Protein AF-A0A954NLH9-F1 (afdb_monomer_lite)

Secondary structure (DSSP, 8-state):
-GGGGTTTSSSPBHHHHHHHHHHHHHHHHHHHHS-----HHHHHHHH--TTHHHHHHHHHS--S--B--HHHHHHHHHHHHHHHHHHHHHHHH----SS--THHHHHHHHHHHHHHHHS--

Radius of gyration: 19.17 Å; chains: 1; bounding box: 39×37×56 Å

Foldseek 3Di:
DLVVQQVPDVQRFLVSLLVLQQVLLQLLCCLQPVDGDRDSVVSCVVVVDPCNVVSVVLVVVPDPPRGDDPVRVVVSSVVSVVSVVSSVVSNVVGPDDPDDPCPVVVVVVVVVVVVVVVPPD

Structure (mmCIF, N/CA/C/O backbone):
data_AF-A0A954NLH9-F1
#
_entry.id   AF-A0A954NLH9-F1
#
loop_
_atom_site.group_PDB
_atom_site.id
_atom_site.type_symbol
_atom_site.label_atom_id
_atom_site.label_alt_id
_atom_site.label_comp_id
_atom_site.label_asym_id
_atom_site.label_entity_id
_atom_site.label_seq_id
_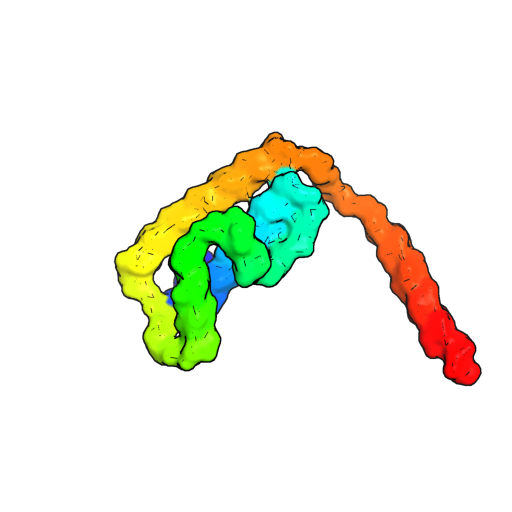atom_site.pdbx_PDB_ins_code
_atom_site.Cartn_x
_atom_site.Cartn_y
_atom_site.Cartn_z
_atom_site.occupancy
_atom_site.B_iso_or_equiv
_atom_site.auth_seq_id
_atom_site.auth_comp_id
_atom_site.auth_asym_id
_atom_site.auth_atom_id
_atom_site.pdbx_PDB_model_num
ATOM 1 N N . THR A 1 1 ? 12.443 16.169 -3.025 1.00 52.16 1 THR A N 1
ATOM 2 C CA . THR A 1 1 ? 12.128 15.682 -4.383 1.00 52.16 1 THR A CA 1
ATOM 3 C C . THR A 1 1 ? 11.926 14.185 -4.323 1.00 52.16 1 THR A C 1
ATOM 5 O O . THR A 1 1 ? 12.675 13.529 -3.602 1.00 52.16 1 THR A O 1
ATOM 8 N N . GLN A 1 2 ? 10.910 13.669 -5.017 1.00 49.16 2 GLN A N 1
ATOM 9 C CA . GLN A 1 2 ? 10.476 12.260 -4.994 1.00 49.16 2 GLN A CA 1
ATOM 10 C C . GLN A 1 2 ? 11.624 11.265 -5.273 1.00 49.16 2 GLN A C 1
ATOM 12 O O . GLN A 1 2 ? 11.682 10.215 -4.638 1.00 49.16 2 GLN A O 1
ATOM 17 N N . GLY A 1 3 ? 12.640 11.662 -6.050 1.00 49.56 3 GLY A N 1
ATOM 18 C CA . GLY A 1 3 ? 13.866 10.878 -6.270 1.00 49.56 3 GLY A CA 1
ATOM 19 C C . GLY A 1 3 ? 14.640 10.451 -5.008 1.00 49.56 3 GLY A C 1
ATOM 20 O O . GLY A 1 3 ? 15.313 9.422 -5.029 1.00 49.56 3 GLY A O 1
ATOM 21 N N . LYS A 1 4 ? 14.493 11.149 -3.868 1.00 54.00 4 LYS A N 1
ATOM 22 C CA . LYS A 1 4 ? 15.172 10.775 -2.609 1.00 54.00 4 LYS A CA 1
ATOM 23 C C . LYS A 1 4 ? 14.627 9.493 -1.960 1.00 54.00 4 LYS A C 1
ATOM 25 O O . LYS A 1 4 ? 15.339 8.904 -1.151 1.00 54.00 4 LYS A O 1
ATOM 30 N N . LEU A 1 5 ? 13.404 9.049 -2.286 1.00 54.84 5 LEU A N 1
ATOM 31 C CA . LEU A 1 5 ? 12.831 7.819 -1.708 1.00 54.84 5 LEU A CA 1
ATOM 32 C C . LEU A 1 5 ? 13.528 6.549 -2.220 1.00 54.84 5 LEU A C 1
ATOM 34 O O . LEU A 1 5 ? 13.616 5.557 -1.499 1.00 54.84 5 LEU A O 1
ATOM 38 N N . PHE A 1 6 ? 14.039 6.601 -3.449 1.00 57.44 6 PHE A N 1
ATOM 39 C CA . PHE A 1 6 ? 14.673 5.475 -4.135 1.00 57.44 6 PHE A CA 1
ATOM 40 C C . PHE A 1 6 ? 16.210 5.525 -4.071 1.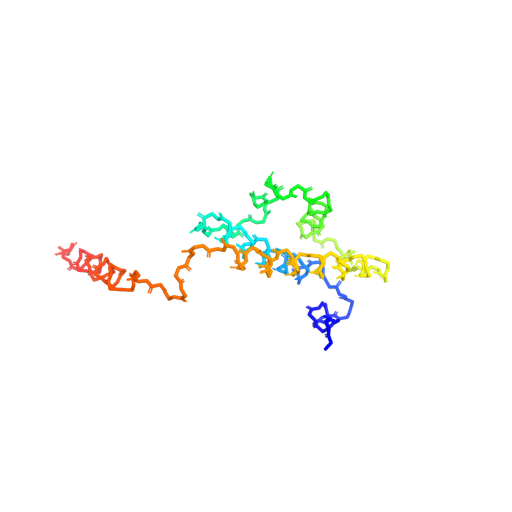00 57.44 6 PHE A C 1
ATOM 42 O O . PHE A 1 6 ? 16.861 4.491 -4.179 1.00 57.44 6 PHE A O 1
ATOM 49 N N . GLN A 1 7 ? 16.782 6.712 -3.842 1.00 52.16 7 GLN A N 1
ATOM 50 C CA . GLN A 1 7 ? 18.226 7.000 -3.845 1.00 52.16 7 GLN A CA 1
ATOM 51 C C . GLN A 1 7 ? 18.947 6.758 -2.514 1.00 52.16 7 GLN A C 1
ATOM 53 O O . GLN A 1 7 ? 20.072 7.221 -2.338 1.00 52.16 7 GLN A O 1
ATOM 58 N N . LYS A 1 8 ? 18.348 6.059 -1.540 1.00 50.06 8 LYS A N 1
ATOM 59 C CA . LYS A 1 8 ? 19.080 5.789 -0.287 1.00 50.06 8 LYS A CA 1
ATOM 60 C C . LYS A 1 8 ? 20.349 4.948 -0.523 1.00 50.06 8 LYS A C 1
ATOM 62 O O . LYS A 1 8 ? 21.216 4.928 0.3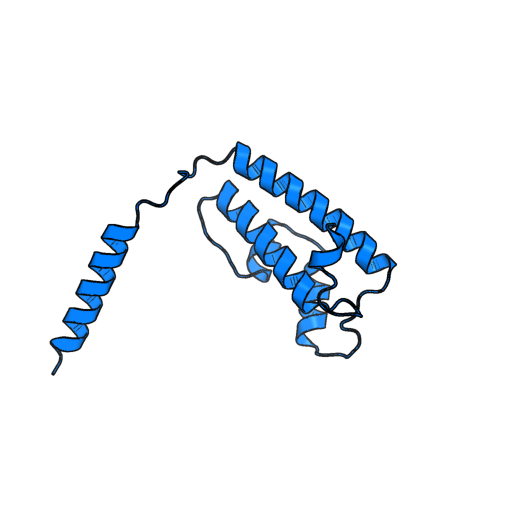42 1.00 50.06 8 LYS A O 1
ATOM 67 N N . ASP A 1 9 ? 20.452 4.326 -1.698 1.00 51.34 9 ASP A N 1
ATOM 68 C CA . ASP A 1 9 ? 21.630 3.658 -2.233 1.00 51.34 9 ASP A CA 1
ATOM 69 C C . ASP A 1 9 ? 21.867 4.099 -3.692 1.00 51.34 9 ASP A C 1
ATOM 71 O O . ASP A 1 9 ? 20.909 4.195 -4.463 1.00 51.34 9 ASP A O 1
ATOM 75 N N . ASP A 1 10 ? 23.129 4.335 -4.063 1.00 47.69 10 ASP A N 1
ATOM 76 C CA . ASP A 1 10 ? 23.586 4.455 -5.452 1.00 47.69 10 ASP A CA 1
ATOM 77 C C . ASP A 1 10 ? 24.472 3.239 -5.765 1.00 47.69 10 ASP A C 1
ATOM 79 O O . ASP A 1 10 ? 25.536 3.098 -5.149 1.00 47.69 10 ASP A O 1
ATOM 83 N N . PRO A 1 11 ? 24.050 2.315 -6.643 1.00 53.75 11 PRO A N 1
ATOM 84 C CA . PRO A 1 11 ? 22.812 2.305 -7.436 1.00 53.75 11 PRO A CA 1
ATOM 85 C C . PRO A 1 11 ? 21.529 1.931 -6.651 1.00 53.75 11 PRO A C 1
ATOM 87 O O . PRO A 1 11 ? 21.590 1.176 -5.670 1.00 53.75 11 PRO A O 1
ATOM 90 N N . PRO A 1 12 ? 20.341 2.393 -7.103 1.00 59.66 12 PRO A N 1
ATOM 91 C CA . PRO A 1 12 ? 19.064 2.158 -6.432 1.00 59.66 12 PRO A CA 1
ATOM 92 C C . PRO A 1 12 ? 18.734 0.667 -6.383 1.00 59.66 12 PRO A C 1
ATOM 94 O O . PRO A 1 12 ? 18.626 -0.005 -7.413 1.00 59.66 12 PRO A O 1
ATOM 97 N N . ARG A 1 13 ? 18.567 0.148 -5.163 1.00 68.31 13 ARG A N 1
ATOM 98 C CA . ARG A 1 13 ? 18.372 -1.285 -4.925 1.00 68.31 13 ARG A CA 1
ATOM 99 C C . ARG A 1 13 ? 16.900 -1.697 -5.044 1.00 68.31 13 ARG A C 1
ATOM 101 O O . ARG A 1 13 ? 15.995 -0.978 -4.623 1.00 68.31 13 ARG A O 1
ATOM 108 N N . VAL A 1 14 ? 16.657 -2.927 -5.494 1.00 73.00 14 VAL A N 1
ATOM 109 C CA . VAL A 1 14 ? 15.311 -3.544 -5.579 1.00 73.00 14 VAL A CA 1
ATOM 110 C C . VAL A 1 14 ? 14.590 -3.599 -4.216 1.00 73.00 14 VAL A C 1
ATOM 112 O O . VAL A 1 14 ? 13.367 -3.476 -4.139 1.00 73.00 14 VAL A O 1
ATOM 115 N N . LYS A 1 15 ? 15.323 -3.753 -3.105 1.00 74.50 15 LYS A N 1
ATOM 116 C CA . LYS A 1 15 ? 14.740 -3.895 -1.755 1.00 74.50 15 LYS A CA 1
ATOM 117 C C . LYS A 1 15 ? 13.999 -2.630 -1.266 1.00 74.50 15 LYS A C 1
ATOM 119 O O . LYS A 1 15 ? 12.850 -2.778 -0.847 1.00 74.50 15 LYS A O 1
ATOM 124 N N . PRO A 1 16 ? 14.593 -1.419 -1.300 1.00 81.31 16 PRO A N 1
ATOM 125 C CA . PRO A 1 16 ? 13.870 -0.169 -1.060 1.00 81.31 16 PRO A CA 1
ATOM 126 C C . PRO A 1 16 ? 12.610 -0.014 -1.918 1.00 81.31 16 PRO A C 1
ATOM 128 O O . PRO A 1 16 ? 11.558 0.337 -1.391 1.00 81.31 16 PRO A O 1
ATOM 131 N N . LEU A 1 17 ? 12.679 -0.357 -3.208 1.00 83.94 17 LEU A N 1
ATOM 132 C CA . LEU A 1 17 ? 11.534 -0.248 -4.113 1.00 83.94 17 LEU A CA 1
ATOM 133 C C . LEU A 1 17 ? 10.367 -1.163 -3.700 1.00 83.94 17 LEU A C 1
ATOM 135 O O . LEU A 1 17 ? 9.222 -0.720 -3.623 1.00 83.94 17 LEU A O 1
ATOM 139 N N . LEU A 1 18 ? 10.644 -2.424 -3.357 1.00 88.88 18 LEU A N 1
ATOM 140 C CA . LEU A 1 18 ? 9.615 -3.349 -2.863 1.00 88.88 18 LEU A CA 1
ATOM 141 C C . LEU A 1 18 ? 8.975 -2.875 -1.550 1.00 88.88 18 LEU A C 1
ATOM 143 O O . LEU A 1 18 ? 7.795 -3.132 -1.311 1.00 88.88 18 LEU A O 1
ATOM 147 N N . TYR A 1 19 ? 9.728 -2.171 -0.699 1.00 87.75 19 TYR A N 1
ATOM 148 C CA . TYR A 1 19 ? 9.173 -1.562 0.510 1.00 87.75 19 TYR A CA 1
ATOM 149 C C . TYR A 1 19 ? 8.179 -0.446 0.171 1.00 87.75 19 TYR A C 1
ATOM 151 O O . TYR A 1 19 ? 7.104 -0.403 0.767 1.00 87.75 19 TYR A O 1
ATOM 159 N N . VAL A 1 20 ? 8.505 0.409 -0.804 1.00 90.19 20 VAL A N 1
ATOM 160 C CA . VAL A 1 20 ? 7.614 1.482 -1.275 1.00 90.19 20 VAL A CA 1
ATOM 161 C C . VAL A 1 20 ? 6.301 0.905 -1.799 1.00 90.19 20 VAL A C 1
ATOM 163 O O . VAL A 1 20 ? 5.235 1.309 -1.334 1.00 90.19 20 VAL A O 1
ATOM 166 N N . TYR A 1 21 ? 6.365 -0.096 -2.683 1.00 94.00 21 TYR A N 1
ATOM 167 C CA . TYR A 1 21 ? 5.161 -0.764 -3.180 1.00 94.00 21 TYR A CA 1
ATOM 168 C C . TYR A 1 21 ? 4.338 -1.378 -2.055 1.00 94.00 21 TYR A C 1
ATOM 170 O O . TYR A 1 21 ? 3.130 -1.169 -2.000 1.00 94.00 21 TYR A O 1
ATOM 178 N N . ARG A 1 22 ? 4.978 -2.078 -1.113 1.00 94.38 22 ARG A N 1
ATOM 179 C CA . ARG A 1 22 ? 4.268 -2.649 0.033 1.00 94.38 22 ARG A CA 1
ATOM 180 C C . ARG A 1 22 ? 3.504 -1.582 0.812 1.00 94.38 22 ARG A C 1
ATOM 182 O O . ARG A 1 22 ? 2.336 -1.806 1.100 1.00 94.38 22 ARG A O 1
ATOM 189 N N . VAL A 1 23 ? 4.122 -0.444 1.130 1.00 95.06 23 VAL A N 1
ATOM 190 C CA . VAL A 1 23 ? 3.469 0.628 1.903 1.00 95.06 23 VAL A CA 1
ATOM 191 C C . VAL A 1 23 ? 2.277 1.215 1.148 1.00 95.06 23 VAL A C 1
ATOM 193 O O . VAL A 1 23 ? 1.195 1.310 1.723 1.00 95.06 23 VAL A O 1
ATOM 196 N N . LEU A 1 24 ? 2.446 1.547 -0.134 1.00 96.75 24 LEU A N 1
ATOM 197 C CA . LEU A 1 24 ? 1.369 2.115 -0.948 1.00 96.75 24 LEU A CA 1
ATOM 198 C C . LEU A 1 24 ? 0.195 1.146 -1.091 1.00 96.75 24 LEU A C 1
ATOM 200 O O . LEU A 1 24 ? -0.942 1.517 -0.814 1.00 96.75 24 LEU A O 1
ATOM 204 N N . LEU A 1 25 ? 0.464 -0.111 -1.452 1.00 98.06 25 LEU A N 1
ATOM 205 C CA . LEU A 1 25 ? -0.590 -1.109 -1.634 1.00 98.06 25 LEU A CA 1
ATOM 206 C C . LEU A 1 25 ? -1.282 -1.470 -0.317 1.00 98.06 25 LEU A C 1
ATOM 208 O O . LEU A 1 25 ? -2.499 -1.629 -0.305 1.00 98.06 25 LEU A O 1
ATOM 212 N N . THR A 1 26 ? -0.536 -1.538 0.793 1.00 98.19 26 THR A N 1
ATOM 213 C CA . THR A 1 26 ? -1.123 -1.712 2.134 1.00 98.19 26 THR A CA 1
ATOM 214 C C . THR A 1 26 ? -2.071 -0.560 2.447 1.00 98.19 26 THR A C 1
ATOM 216 O O . THR A 1 26 ? -3.192 -0.795 2.883 1.00 98.19 26 THR A O 1
ATOM 219 N N . GLY A 1 27 ? -1.639 0.681 2.200 1.00 97.44 27 GLY A N 1
ATOM 220 C CA . GLY A 1 27 ? -2.451 1.870 2.437 1.00 97.44 27 GLY A CA 1
ATOM 221 C C . GLY A 1 27 ? -3.730 1.869 1.603 1.00 97.44 27 GLY A C 1
ATOM 222 O O . GLY A 1 27 ? -4.811 2.047 2.153 1.00 97.44 27 GLY A O 1
ATOM 223 N N . ILE A 1 28 ? -3.629 1.606 0.296 1.00 98.19 28 ILE A N 1
ATOM 224 C CA . ILE A 1 28 ? -4.798 1.578 -0.596 1.00 98.19 28 ILE A CA 1
ATOM 225 C C . ILE A 1 28 ? -5.759 0.462 -0.173 1.00 98.19 28 ILE A C 1
ATOM 227 O O . ILE A 1 28 ? -6.967 0.682 -0.104 1.00 98.19 28 ILE A O 1
ATOM 231 N N . HIS A 1 29 ? -5.237 -0.730 0.130 1.00 98.12 29 HIS A N 1
ATOM 232 C CA . HIS A 1 29 ? -6.045 -1.851 0.602 1.00 98.12 29 HIS A CA 1
ATOM 233 C C . HIS A 1 29 ? -6.773 -1.506 1.905 1.00 98.12 29 HIS A C 1
ATOM 235 O O . HIS A 1 29 ? -7.985 -1.703 1.987 1.00 98.12 29 HIS A O 1
ATOM 241 N N . LEU A 1 30 ? -6.068 -0.911 2.870 1.00 97.00 30 LEU A N 1
ATOM 242 C CA . LEU A 1 30 ? -6.646 -0.464 4.132 1.00 97.00 30 LEU A CA 1
ATOM 243 C C . LEU A 1 30 ? -7.756 0.563 3.906 1.00 97.00 30 LEU A C 1
ATOM 245 O O . LEU A 1 30 ? -8.849 0.390 4.428 1.00 97.00 30 LEU A O 1
ATOM 249 N N . MET A 1 31 ? -7.517 1.592 3.090 1.00 97.44 31 MET A N 1
ATOM 250 C CA . MET A 1 31 ? -8.530 2.615 2.811 1.00 97.44 31 MET A CA 1
ATOM 251 C C . MET A 1 31 ? -9.777 2.042 2.123 1.00 97.44 31 MET A C 1
ATOM 253 O O . MET A 1 31 ? -10.880 2.530 2.346 1.00 97.44 31 MET A O 1
ATOM 257 N N . ARG A 1 32 ? -9.621 0.998 1.300 1.00 96.81 32 ARG A N 1
ATOM 258 C CA . ARG A 1 32 ? -10.738 0.356 0.588 1.00 96.81 32 ARG A CA 1
ATOM 259 C C . ARG A 1 32 ? -11.525 -0.641 1.434 1.00 96.81 32 ARG A C 1
ATOM 261 O O . ARG A 1 32 ? -12.712 -0.816 1.183 1.00 96.81 32 ARG A O 1
ATOM 268 N N . THR A 1 33 ? -10.871 -1.335 2.361 1.00 96.25 33 THR A N 1
ATOM 269 C CA . THR A 1 33 ? -11.445 -2.526 3.021 1.00 96.25 33 THR A CA 1
ATOM 270 C C . THR A 1 33 ? -11.570 -2.394 4.534 1.00 96.25 33 THR A C 1
ATOM 272 O O . THR A 1 33 ? -12.371 -3.093 5.142 1.00 96.25 33 THR A O 1
ATOM 275 N N . GLY A 1 34 ? -10.787 -1.511 5.153 1.00 94.94 34 GLY A N 1
ATOM 276 C CA . GLY A 1 34 ? -10.606 -1.474 6.601 1.00 94.94 34 GLY A CA 1
ATOM 277 C C . GLY A 1 34 ? -9.683 -2.560 7.156 1.00 94.94 34 GLY A C 1
ATOM 278 O O . GLY A 1 34 ? -9.465 -2.599 8.365 1.00 94.94 34 GLY A O 1
ATOM 279 N N . GLU A 1 35 ? -9.098 -3.403 6.303 1.00 94.94 35 GLU A N 1
ATOM 280 C CA . GLU A 1 35 ? -8.210 -4.490 6.707 1.00 94.94 35 GLU A CA 1
ATOM 281 C C . GLU A 1 35 ? -6.739 -4.151 6.439 1.00 94.94 35 GLU A C 1
ATOM 283 O O . GLU A 1 35 ? -6.373 -3.540 5.433 1.00 94.94 35 GLU A O 1
ATOM 288 N N . VAL A 1 36 ? -5.857 -4.559 7.355 1.00 94.62 36 VAL A N 1
ATOM 289 C CA . VAL A 1 36 ? -4.408 -4.403 7.182 1.00 94.62 36 VAL A CA 1
ATOM 290 C C . VAL A 1 36 ? -3.840 -5.668 6.547 1.00 94.62 36 VAL A C 1
ATOM 292 O O . VAL A 1 36 ? -3.812 -6.725 7.174 1.00 94.62 36 VAL A O 1
ATOM 295 N N . GLN A 1 37 ? -3.291 -5.539 5.340 1.00 97.75 37 GLN A N 1
ATOM 296 C CA . GLN A 1 37 ? -2.526 -6.593 4.675 1.00 97.75 37 GLN A CA 1
ATOM 297 C C . GLN A 1 37 ? -1.112 -6.095 4.374 1.00 97.75 37 GLN A C 1
ATOM 299 O O . GLN A 1 37 ? -0.942 -5.142 3.625 1.00 97.75 37 GLN A O 1
ATOM 304 N N . ALA A 1 38 ? -0.095 -6.757 4.929 1.00 92.75 38 ALA A N 1
ATOM 305 C CA . ALA A 1 38 ? 1.312 -6.380 4.760 1.00 92.75 38 ALA A CA 1
ATOM 306 C C . ALA A 1 38 ? 2.098 -7.326 3.831 1.00 92.75 38 ALA A C 1
ATOM 308 O O . ALA A 1 38 ? 3.256 -7.049 3.498 1.00 92.75 38 ALA A O 1
ATOM 309 N N . ASN A 1 39 ? 1.517 -8.455 3.418 1.00 95.44 39 ASN A N 1
ATOM 310 C CA . ASN A 1 39 ? 2.152 -9.369 2.477 1.00 95.44 39 ASN A CA 1
ATOM 311 C C . ASN A 1 39 ? 1.979 -8.853 1.042 1.00 95.44 39 ASN A C 1
ATOM 313 O O . ASN A 1 39 ? 0.879 -8.852 0.499 1.00 95.44 39 ASN A O 1
ATOM 317 N N . LEU A 1 40 ? 3.088 -8.448 0.416 1.00 94.00 40 LEU A N 1
ATOM 318 C CA . LEU A 1 40 ? 3.089 -7.901 -0.941 1.00 94.00 40 LEU A CA 1
ATOM 319 C C . LEU A 1 40 ? 2.606 -8.903 -2.002 1.00 94.00 40 LEU A C 1
ATOM 321 O O . LEU A 1 40 ? 2.011 -8.479 -2.986 1.00 94.00 40 LEU A O 1
ATOM 325 N N . VAL A 1 41 ? 2.822 -10.206 -1.798 1.00 95.50 41 VAL A N 1
ATOM 326 C CA . VAL A 1 41 ? 2.329 -11.247 -2.712 1.00 95.50 41 VAL A CA 1
ATOM 327 C C . VAL A 1 41 ? 0.803 -11.278 -2.681 1.00 95.50 41 VAL A C 1
ATOM 329 O O . VAL A 1 41 ? 0.181 -11.128 -3.727 1.00 95.50 41 VAL A O 1
ATOM 332 N N . HIS A 1 42 ? 0.209 -11.347 -1.485 1.00 97.31 42 HIS A N 1
ATOM 333 C CA . HIS A 1 42 ? -1.249 -11.343 -1.325 1.00 97.31 42 HIS A CA 1
ATOM 334 C C . HIS A 1 42 ? -1.876 -10.028 -1.801 1.00 97.31 42 HIS A C 1
ATOM 336 O O . HIS A 1 42 ? -2.915 -10.034 -2.449 1.00 97.31 42 HIS A O 1
ATOM 342 N N . LEU A 1 43 ? -1.233 -8.882 -1.536 1.00 97.44 43 LEU A N 1
ATOM 343 C CA . LEU A 1 43 ? -1.684 -7.602 -2.092 1.00 97.44 43 LEU A CA 1
ATOM 344 C C . LEU A 1 43 ? -1.735 -7.677 -3.624 1.00 97.44 43 LEU A C 1
ATOM 346 O O . LEU A 1 43 ? -2.722 -7.271 -4.235 1.00 97.44 43 LEU A O 1
ATOM 350 N N . ASN A 1 44 ? -0.705 -8.234 -4.263 1.00 97.38 44 ASN A N 1
ATOM 351 C CA . ASN A 1 44 ? -0.642 -8.272 -5.718 1.00 97.38 44 ASN A CA 1
ATOM 352 C C . ASN A 1 44 ? -1.682 -9.197 -6.376 1.00 97.38 44 ASN A C 1
ATOM 354 O O . ASN A 1 44 ? -1.967 -9.018 -7.556 1.00 97.38 44 ASN A O 1
ATOM 358 N N . GLU A 1 45 ? -2.302 -10.126 -5.647 1.00 96.81 45 GLU A N 1
ATOM 359 C CA . GLU A 1 45 ? -3.448 -10.900 -6.154 1.00 96.81 45 GLU A CA 1
ATOM 360 C C . GLU A 1 45 ? -4.640 -9.985 -6.491 1.00 96.81 45 GLU A C 1
ATOM 362 O O . GLU A 1 45 ? -5.330 -10.185 -7.497 1.00 96.81 45 GLU A O 1
ATOM 367 N N . ALA A 1 46 ? -4.836 -8.932 -5.687 1.00 95.06 46 ALA A N 1
ATOM 368 C CA . ALA A 1 46 ? -5.864 -7.918 -5.898 1.00 95.06 46 ALA A CA 1
ATOM 369 C C . ALA A 1 46 ? -5.415 -6.815 -6.872 1.00 95.06 46 ALA A C 1
ATOM 371 O O . ALA A 1 46 ? -6.171 -6.445 -7.769 1.00 95.06 46 ALA A O 1
ATOM 372 N N . PHE A 1 47 ? -4.191 -6.293 -6.716 1.00 96.56 47 PHE A N 1
ATOM 373 C CA . PHE A 1 47 ? -3.695 -5.161 -7.516 1.00 96.56 47 PHE A CA 1
ATOM 374 C C . PHE A 1 47 ? -3.181 -5.549 -8.908 1.00 96.56 47 PHE A C 1
ATOM 376 O O . PHE A 1 47 ? -3.154 -4.702 -9.798 1.00 96.56 47 PHE A O 1
ATOM 383 N N . ARG A 1 48 ? -2.786 -6.813 -9.105 1.00 97.00 48 ARG A N 1
ATOM 384 C CA . ARG A 1 48 ? -2.367 -7.396 -10.391 1.00 97.00 48 ARG A CA 1
ATOM 385 C C . ARG A 1 48 ? -1.319 -6.565 -11.137 1.00 97.00 48 ARG A C 1
ATOM 387 O O . ARG A 1 48 ? -1.389 -6.407 -12.353 1.00 97.00 48 ARG A O 1
ATOM 394 N N . LEU A 1 49 ? -0.330 -6.044 -10.412 1.00 96.50 49 LEU A N 1
ATOM 395 C CA . LEU A 1 49 ? 0.787 -5.307 -10.992 1.00 96.50 49 LEU A CA 1
ATOM 396 C C . LEU A 1 49 ? 1.783 -6.310 -11.598 1.00 96.50 49 LEU A C 1
ATOM 398 O O . LEU A 1 49 ? 2.411 -7.073 -10.852 1.00 96.50 49 LEU A O 1
ATOM 402 N N . PRO A 1 50 ? 1.949 -6.334 -12.934 1.00 93.88 50 PRO A N 1
ATOM 403 C CA . PRO A 1 50 ? 2.664 -7.410 -13.626 1.00 93.88 50 PRO A CA 1
ATOM 404 C C . PRO A 1 50 ? 4.174 -7.411 -13.364 1.00 93.88 50 PRO A C 1
ATOM 406 O O . PRO A 1 50 ? 4.816 -8.439 -13.510 1.00 93.88 50 PRO A O 1
ATOM 409 N N . TYR A 1 51 ? 4.743 -6.281 -12.941 1.00 90.56 51 TYR A N 1
ATOM 410 C CA . TYR A 1 51 ? 6.175 -6.129 -12.662 1.00 90.56 51 TYR A CA 1
ATOM 411 C C . TYR A 1 51 ? 6.575 -6.520 -11.228 1.00 90.56 51 TYR A C 1
ATOM 413 O O . TYR A 1 51 ? 7.763 -6.610 -10.920 1.00 90.56 51 TYR A O 1
ATOM 421 N N . LEU A 1 52 ? 5.614 -6.716 -10.314 1.00 92.44 52 LEU A N 1
ATOM 422 C CA . LEU A 1 52 ? 5.924 -7.072 -8.925 1.00 92.44 52 LEU A CA 1
ATOM 423 C C . LEU A 1 52 ? 6.494 -8.490 -8.755 1.00 92.44 52 LEU A C 1
ATOM 425 O O . LEU A 1 52 ? 7.448 -8.612 -7.983 1.00 92.44 52 LEU A O 1
ATOM 429 N N . PRO A 1 53 ? 5.982 -9.539 -9.434 1.00 92.56 53 PRO A N 1
ATOM 430 C CA . PRO A 1 53 ? 6.560 -10.881 -9.356 1.00 92.56 53 PRO A CA 1
ATOM 431 C C . PRO A 1 53 ? 8.051 -10.891 -9.706 1.00 92.56 53 PRO A C 1
ATOM 433 O O . PRO A 1 53 ? 8.857 -11.354 -8.901 1.00 92.56 53 PRO A O 1
ATOM 436 N N . ASP A 1 54 ? 8.428 -10.254 -10.817 1.00 89.00 54 ASP A N 1
ATOM 437 C CA . ASP A 1 54 ? 9.820 -10.155 -11.265 1.00 89.00 54 ASP A CA 1
ATOM 438 C C . ASP A 1 54 ? 10.709 -9.423 -10.250 1.00 89.00 54 ASP A C 1
ATOM 440 O O . ASP A 1 54 ? 11.834 -9.840 -9.973 1.00 89.00 54 ASP A O 1
ATOM 444 N N . LEU A 1 55 ? 10.227 -8.321 -9.659 1.00 87.62 55 LEU A N 1
ATOM 445 C CA . LEU A 1 55 ? 10.976 -7.600 -8.623 1.00 87.62 55 LEU A CA 1
ATOM 446 C C . LEU A 1 55 ? 11.160 -8.447 -7.354 1.00 87.62 55 LEU A C 1
ATOM 448 O O . LEU A 1 55 ? 12.223 -8.400 -6.731 1.00 87.62 55 LEU A O 1
ATOM 452 N N . ILE A 1 56 ? 10.141 -9.216 -6.961 1.00 88.12 56 ILE A N 1
ATOM 453 C CA . ILE A 1 56 ? 10.204 -10.121 -5.807 1.00 88.12 56 ILE A CA 1
ATOM 454 C C . ILE A 1 56 ? 11.204 -11.247 -6.076 1.00 88.12 56 ILE A C 1
ATOM 456 O O . ILE A 1 56 ? 12.052 -11.511 -5.222 1.00 88.12 56 ILE A O 1
ATOM 460 N N . GLU A 1 57 ? 11.157 -11.859 -7.258 1.00 87.19 57 GLU A N 1
ATOM 461 C CA . GLU A 1 57 ? 12.095 -12.905 -7.660 1.00 87.19 57 GLU A CA 1
ATOM 462 C C . GLU A 1 57 ? 13.537 -12.386 -7.658 1.00 87.19 57 GLU A C 1
ATOM 464 O O . GLU A 1 57 ? 14.399 -12.993 -7.026 1.00 87.19 57 GLU A O 1
ATOM 469 N N . ARG A 1 58 ? 13.788 -11.199 -8.230 1.00 84.50 58 ARG A N 1
ATOM 470 C CA . ARG A 1 58 ? 15.108 -10.537 -8.200 1.00 84.50 58 ARG A CA 1
ATOM 471 C C . ARG A 1 58 ? 15.630 -10.291 -6.784 1.00 84.50 58 ARG A C 1
ATOM 473 O O . ARG A 1 58 ? 16.835 -10.342 -6.551 1.00 84.50 58 ARG A O 1
ATOM 480 N N . LYS A 1 59 ? 14.744 -10.002 -5.824 1.00 81.88 59 LYS A N 1
ATOM 481 C CA . LYS A 1 59 ? 15.118 -9.861 -4.407 1.00 81.88 59 LYS A CA 1
ATOM 482 C C . LYS A 1 59 ? 15.483 -11.216 -3.788 1.00 81.88 59 LYS A C 1
ATOM 484 O O . LYS A 1 59 ? 16.400 -11.263 -2.973 1.00 81.88 59 LYS A O 1
ATOM 489 N N . ILE A 1 60 ? 14.753 -12.282 -4.123 1.00 81.38 60 ILE A N 1
ATOM 490 C CA . ILE A 1 60 ? 14.964 -13.634 -3.578 1.00 81.38 60 ILE A CA 1
ATOM 491 C C . ILE A 1 60 ? 16.235 -14.267 -4.154 1.00 81.38 60 ILE A C 1
ATOM 493 O O . ILE A 1 60 ? 17.001 -14.862 -3.402 1.00 81.38 60 ILE A O 1
ATOM 497 N N . SER A 1 61 ? 16.485 -14.107 -5.456 1.00 77.50 61 SER A N 1
ATOM 498 C CA . SER A 1 61 ? 17.631 -14.706 -6.150 1.00 77.50 61 SER A CA 1
ATOM 499 C C . SER A 1 61 ? 18.984 -14.112 -5.741 1.00 77.50 61 SER A C 1
ATOM 501 O O . SER A 1 61 ? 20.021 -14.683 -6.067 1.00 77.50 61 SER A O 1
ATOM 503 N N . GLY A 1 62 ? 19.002 -12.975 -5.033 1.00 63.62 62 GLY A N 1
ATOM 504 C CA . GLY A 1 62 ? 20.209 -12.390 -4.436 1.00 63.62 62 GLY A CA 1
ATOM 505 C C . GLY A 1 62 ? 21.266 -11.904 -5.433 1.00 63.62 62 GLY A C 1
ATOM 506 O O . GLY A 1 62 ? 22.341 -11.483 -5.016 1.00 63.62 62 GLY A O 1
ATOM 507 N N . THR A 1 63 ? 20.993 -11.949 -6.739 1.00 56.16 63 THR A N 1
ATOM 508 C CA . THR A 1 63 ? 21.975 -11.596 -7.768 1.00 56.16 63 THR A CA 1
ATOM 509 C C . THR A 1 63 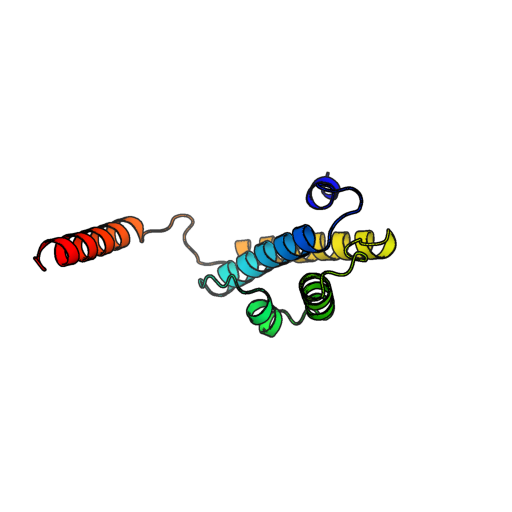? 22.312 -10.106 -7.746 1.00 56.16 63 THR A C 1
ATOM 511 O O . THR A 1 63 ? 21.420 -9.260 -7.696 1.00 56.16 63 THR A O 1
ATOM 514 N N . GLU A 1 64 ? 23.601 -9.791 -7.892 1.00 46.72 64 GLU A N 1
ATOM 515 C CA . GLU A 1 64 ? 24.213 -8.449 -7.949 1.00 46.72 64 GLU A CA 1
ATOM 516 C C . GLU A 1 64 ? 23.666 -7.524 -9.065 1.00 46.72 64 GLU A C 1
ATOM 518 O O . GLU A 1 64 ? 24.058 -6.367 -9.168 1.00 46.72 64 GLU A O 1
ATOM 523 N N . LYS A 1 65 ? 22.671 -7.978 -9.842 1.00 51.78 65 LYS A N 1
ATOM 524 C CA . LYS A 1 65 ? 21.793 -7.161 -10.703 1.00 51.78 65 LYS A CA 1
ATOM 525 C C . LYS A 1 65 ? 20.594 -6.572 -9.944 1.00 51.78 65 LYS A C 1
ATOM 527 O O . LYS A 1 65 ? 19.535 -6.333 -10.521 1.00 51.78 65 LYS A O 1
ATOM 532 N N . GLY A 1 66 ? 20.734 -6.350 -8.639 1.00 54.25 66 GLY A N 1
ATOM 533 C CA . GLY A 1 66 ? 19.721 -5.731 -7.780 1.00 54.25 66 GLY A CA 1
ATOM 534 C C . GLY A 1 66 ? 19.555 -4.227 -8.007 1.00 54.25 66 GLY A C 1
ATOM 535 O O . GLY A 1 66 ? 19.034 -3.551 -7.124 1.00 54.25 66 GLY A O 1
ATOM 536 N N . THR A 1 67 ? 20.023 -3.719 -9.144 1.00 59.88 67 THR A N 1
ATOM 537 C CA . THR A 1 67 ? 20.118 -2.313 -9.508 1.00 59.88 67 THR A CA 1
ATOM 538 C C . THR A 1 67 ? 19.163 -2.033 -10.657 1.00 59.88 67 THR A C 1
ATOM 540 O O . THR A 1 67 ? 19.026 -2.831 -11.586 1.00 59.88 67 THR A O 1
ATOM 543 N N . LEU A 1 68 ? 18.439 -0.924 -10.564 1.00 68.69 68 LEU A N 1
ATOM 544 C CA . LEU A 1 68 ? 17.585 -0.459 -11.652 1.00 68.69 68 LEU A CA 1
ATOM 545 C C . LEU A 1 68 ? 18.434 0.390 -12.594 1.00 68.69 68 LEU A C 1
ATOM 547 O O . LEU A 1 68 ? 19.167 1.268 -12.139 1.00 68.69 68 LEU A O 1
ATOM 551 N N . ASP A 1 69 ? 18.329 0.134 -13.894 1.00 73.19 69 ASP A N 1
ATOM 552 C CA . ASP A 1 69 ? 18.840 1.066 -14.890 1.00 73.19 69 ASP A CA 1
ATOM 553 C C . ASP A 1 69 ? 17.986 2.348 -14.904 1.00 73.19 69 ASP A C 1
ATOM 555 O O . ASP A 1 69 ? 16.918 2.433 -14.288 1.00 73.19 69 ASP A O 1
ATOM 559 N N . GLN A 1 70 ? 18.460 3.376 -15.607 1.00 70.44 70 GLN A N 1
ATOM 560 C CA . GLN A 1 70 ? 17.770 4.667 -15.682 1.00 70.44 70 GLN A CA 1
ATOM 561 C C . GLN A 1 70 ? 16.320 4.517 -16.185 1.00 70.44 70 GLN A C 1
ATOM 563 O O . GLN A 1 70 ? 15.413 5.185 -15.688 1.00 70.44 70 GLN A O 1
ATOM 568 N N . ALA A 1 71 ? 16.091 3.622 -17.152 1.00 71.75 71 ALA A N 1
ATOM 569 C CA . ALA A 1 71 ? 14.773 3.374 -17.728 1.00 71.75 71 ALA A CA 1
ATOM 570 C C . ALA A 1 71 ? 13.818 2.713 -16.719 1.00 71.75 71 ALA A C 1
ATOM 572 O O . ALA A 1 71 ? 12.677 3.162 -16.567 1.00 71.75 71 ALA A O 1
ATOM 573 N N . GLY A 1 72 ? 14.290 1.700 -15.988 1.00 80.00 72 GLY A N 1
ATOM 574 C CA . GLY A 1 72 ? 13.558 1.058 -14.903 1.00 80.00 72 GLY A CA 1
ATOM 575 C C . GLY A 1 72 ? 13.245 2.035 -13.774 1.00 80.00 72 GLY A C 1
ATOM 576 O O . GLY A 1 72 ? 12.122 2.063 -13.274 1.00 80.00 72 GLY A O 1
ATOM 577 N N . PHE A 1 73 ? 14.190 2.910 -13.428 1.00 81.00 73 PHE A N 1
ATOM 578 C CA . PHE A 1 73 ? 13.963 3.958 -12.436 1.00 81.00 73 PHE A CA 1
ATOM 579 C C . PHE A 1 73 ? 12.817 4.895 -12.839 1.00 81.00 73 PHE A C 1
ATOM 581 O O . PHE A 1 73 ? 11.860 5.060 -12.083 1.00 81.00 73 PHE A O 1
ATOM 588 N N . SER A 1 74 ? 12.865 5.464 -14.049 1.00 84.44 74 SER A N 1
ATOM 589 C CA . SER A 1 74 ? 11.816 6.371 -14.533 1.00 84.44 74 SER A CA 1
ATOM 590 C C . SER A 1 74 ? 10.450 5.692 -14.658 1.00 84.44 74 SER A C 1
ATOM 592 O O . SER A 1 74 ? 9.419 6.345 -14.501 1.00 84.44 74 SER A O 1
ATOM 594 N N . PHE A 1 75 ? 10.412 4.388 -14.945 1.00 89.44 75 PHE A N 1
ATOM 595 C CA . PHE A 1 75 ? 9.171 3.617 -14.916 1.00 89.44 75 PHE A CA 1
ATOM 596 C C . PHE A 1 75 ? 8.585 3.540 -13.500 1.00 89.44 75 PHE A C 1
ATOM 598 O O . PHE A 1 75 ? 7.422 3.887 -13.295 1.00 89.44 75 PHE A O 1
ATOM 605 N N . HIS A 1 76 ? 9.393 3.146 -12.515 1.00 89.38 76 HIS A N 1
ATOM 606 C CA . HIS A 1 76 ? 8.935 3.004 -11.134 1.00 89.38 76 HIS A CA 1
ATOM 607 C C . HIS A 1 76 ? 8.578 4.342 -10.477 1.00 89.38 76 HIS A C 1
ATOM 609 O O . HIS A 1 76 ? 7.688 4.377 -9.631 1.00 89.38 76 HIS A O 1
ATOM 615 N N . GLU A 1 77 ? 9.198 5.444 -10.901 1.00 88.12 77 GLU A N 1
ATOM 616 C CA . GLU A 1 77 ? 8.810 6.794 -10.485 1.00 88.12 77 GLU A CA 1
ATOM 617 C C . GLU A 1 77 ? 7.388 7.151 -10.951 1.00 88.12 77 GLU A C 1
ATOM 619 O O . GLU A 1 77 ? 6.580 7.633 -10.158 1.00 88.12 77 GLU A O 1
ATOM 624 N N . ARG A 1 78 ? 7.029 6.838 -12.204 1.00 91.56 78 ARG A N 1
ATOM 625 C CA . ARG A 1 78 ? 5.657 7.048 -12.703 1.00 91.56 78 ARG A CA 1
ATOM 626 C C . ARG A 1 78 ? 4.639 6.167 -11.986 1.00 91.56 78 ARG A C 1
ATOM 628 O O . ARG A 1 78 ? 3.567 6.647 -11.628 1.00 91.56 78 ARG A O 1
ATOM 635 N N . GLU A 1 79 ? 4.977 4.901 -11.742 1.00 94.69 79 GLU A N 1
ATOM 636 C CA . GLU A 1 79 ? 4.094 4.000 -10.993 1.00 94.69 79 GLU A CA 1
ATOM 637 C C . GLU A 1 79 ? 3.910 4.443 -9.543 1.00 94.69 79 GLU A C 1
ATOM 639 O O . GLU A 1 79 ? 2.818 4.312 -8.993 1.00 94.69 79 GLU A O 1
ATOM 644 N N . TYR A 1 80 ? 4.954 4.993 -8.925 1.00 92.31 80 TYR A N 1
ATOM 645 C CA . TYR A 1 80 ? 4.853 5.586 -7.600 1.00 92.31 80 TYR A CA 1
ATOM 646 C C . TYR A 1 80 ? 3.851 6.741 -7.581 1.00 92.31 80 TYR A C 1
ATOM 648 O O . TYR A 1 80 ? 2.954 6.737 -6.741 1.00 92.31 80 TYR A O 1
ATOM 656 N N . GLU A 1 81 ? 3.951 7.688 -8.518 1.00 94.19 81 GLU A N 1
ATOM 657 C CA . GLU A 1 81 ? 3.002 8.804 -8.587 1.00 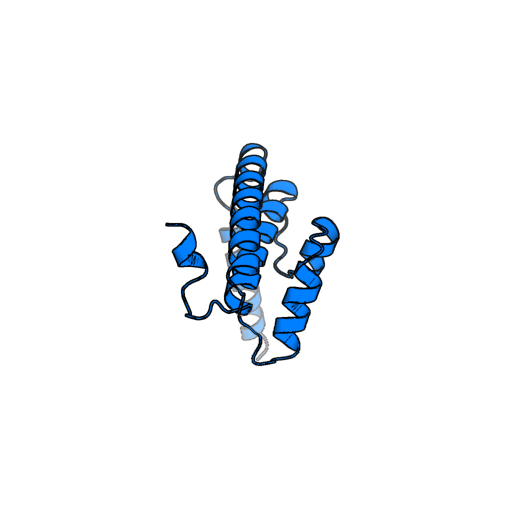94.19 81 GLU A CA 1
ATOM 658 C C . GLU A 1 81 ? 1.572 8.326 -8.830 1.00 94.19 81 GLU A C 1
ATOM 660 O O . GLU A 1 81 ? 0.657 8.759 -8.130 1.00 94.19 81 GLU A O 1
ATOM 665 N N . ARG A 1 82 ? 1.379 7.369 -9.746 1.00 96.81 82 ARG A N 1
ATOM 666 C CA . ARG A 1 82 ? 0.064 6.778 -10.017 1.00 96.81 82 ARG A CA 1
ATOM 667 C C . ARG A 1 82 ? -0.554 6.164 -8.757 1.00 96.81 82 ARG A C 1
ATOM 669 O O . ARG A 1 82 ? -1.710 6.436 -8.442 1.00 96.81 82 ARG A O 1
ATOM 676 N N . LEU A 1 83 ? 0.210 5.349 -8.027 1.00 96.88 83 LEU A N 1
ATOM 677 C CA . LEU A 1 83 ? -0.255 4.688 -6.803 1.00 96.88 83 LEU A CA 1
ATOM 678 C C . LEU A 1 83 ? -0.438 5.667 -5.637 1.00 96.88 83 LEU A C 1
ATOM 680 O O . LEU A 1 83 ? -1.318 5.463 -4.805 1.00 96.88 83 LEU A O 1
ATOM 684 N N . ARG A 1 84 ? 0.363 6.734 -5.565 1.00 96.38 84 ARG A N 1
ATOM 685 C CA . ARG A 1 84 ? 0.175 7.807 -4.582 1.00 96.38 84 ARG A CA 1
ATOM 686 C C . ARG A 1 84 ? -1.157 8.519 -4.811 1.00 96.38 84 ARG A C 1
ATOM 688 O O . ARG A 1 84 ? -1.911 8.684 -3.858 1.00 96.38 84 ARG A O 1
ATOM 695 N N . THR A 1 85 ? -1.473 8.879 -6.0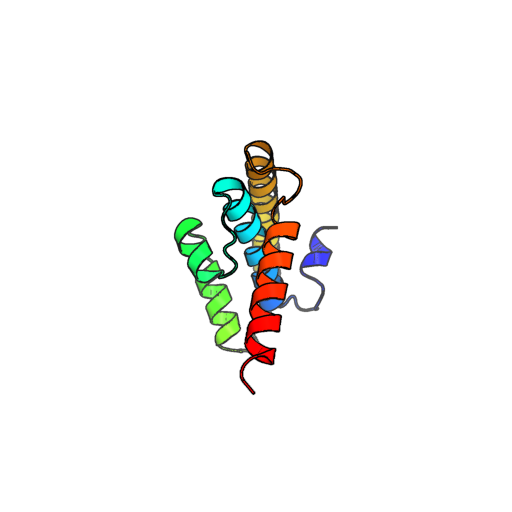54 1.00 97.81 85 THR A N 1
ATOM 696 C CA . THR A 1 85 ? -2.780 9.457 -6.400 1.00 97.81 85 THR A CA 1
ATOM 697 C C . THR A 1 85 ? -3.919 8.486 -6.086 1.00 97.81 85 THR A C 1
ATOM 699 O O . THR A 1 85 ? -4.906 8.881 -5.477 1.00 97.81 85 THR A O 1
ATOM 702 N N . GLU A 1 86 ? -3.764 7.197 -6.403 1.00 98.12 86 GLU A N 1
ATOM 703 C CA . GLU A 1 86 ? -4.764 6.175 -6.061 1.00 98.12 86 GLU A CA 1
ATOM 704 C C . GLU A 1 86 ? -4.989 6.055 -4.540 1.00 98.12 86 GLU A C 1
ATOM 706 O O . GLU A 1 86 ? -6.123 5.874 -4.092 1.00 98.12 86 GLU A O 1
ATOM 711 N N . LEU A 1 87 ? -3.930 6.185 -3.734 1.00 97.94 87 LEU A N 1
ATOM 712 C CA . LEU A 1 87 ? -4.024 6.214 -2.273 1.00 97.94 87 LEU A CA 1
ATOM 713 C C . LEU A 1 87 ? -4.776 7.450 -1.769 1.00 97.94 87 LEU A C 1
ATOM 715 O O . LEU A 1 87 ? -5.617 7.319 -0.883 1.00 97.94 87 LEU A O 1
ATOM 719 N N . GLU A 1 88 ? -4.503 8.626 -2.332 1.00 97.88 88 GLU A N 1
ATOM 720 C CA . GLU A 1 88 ? -5.201 9.873 -1.990 1.00 97.88 88 GLU A CA 1
ATOM 721 C C . GLU A 1 88 ? -6.698 9.789 -2.320 1.00 97.88 88 GLU A C 1
ATOM 723 O O . GLU A 1 88 ? -7.542 10.154 -1.500 1.00 97.88 88 GLU A O 1
ATOM 728 N N . GLU A 1 89 ? -7.049 9.227 -3.477 1.00 98.19 89 GLU A N 1
ATOM 729 C CA . GLU A 1 89 ? -8.445 8.989 -3.854 1.00 98.19 89 GLU A CA 1
ATOM 730 C C . GLU A 1 89 ? -9.134 7.969 -2.942 1.00 98.19 89 GLU A C 1
ATOM 732 O O . GLU A 1 89 ? -10.287 8.164 -2.551 1.00 98.19 89 GLU A O 1
ATOM 737 N N . ALA A 1 90 ? -8.446 6.875 -2.597 1.00 97.81 90 ALA A N 1
ATOM 738 C CA . ALA A 1 90 ? -8.976 5.866 -1.687 1.00 97.81 90 ALA A CA 1
ATOM 739 C C . ALA A 1 90 ? -9.193 6.446 -0.284 1.00 97.81 90 ALA A C 1
ATOM 741 O O . ALA A 1 90 ? -10.227 6.185 0.326 1.00 97.81 90 ALA A O 1
ATOM 742 N N . PHE A 1 91 ? -8.260 7.271 0.198 1.00 95.81 91 PHE A N 1
ATOM 743 C CA . PHE A 1 91 ? -8.393 7.999 1.457 1.00 95.81 91 PHE A CA 1
ATOM 744 C C . PHE A 1 91 ? -9.635 8.898 1.452 1.00 95.81 91 PHE A C 1
ATOM 746 O O . PHE A 1 91 ? -10.451 8.802 2.363 1.00 95.81 91 PHE A O 1
ATOM 753 N N . GLY A 1 92 ? -9.845 9.691 0.394 1.00 96.75 92 GLY A N 1
ATOM 754 C CA . GLY A 1 92 ? -11.007 10.581 0.281 1.00 96.75 92 GLY A CA 1
ATOM 755 C C . GLY A 1 92 ? -12.371 9.875 0.223 1.00 96.75 92 GLY A C 1
ATOM 756 O O . GLY A 1 92 ? -13.397 10.522 0.412 1.00 96.75 92 GLY A O 1
ATOM 757 N N . ARG A 1 93 ? -12.401 8.561 -0.037 1.00 96.75 93 ARG A N 1
ATOM 758 C CA . ARG A 1 93 ? -13.622 7.730 -0.058 1.00 96.75 93 ARG A CA 1
ATOM 759 C C . ARG A 1 93 ? -13.744 6.796 1.149 1.00 96.75 93 ARG A C 1
ATOM 761 O O . ARG A 1 93 ? -14.737 6.077 1.251 1.00 96.75 93 ARG A O 1
ATOM 768 N N . SER A 1 94 ? -12.730 6.748 2.009 1.00 96.06 94 SER A N 1
ATOM 769 C CA . SER A 1 94 ? -12.685 5.835 3.145 1.00 96.06 94 SER A CA 1
ATOM 770 C C . SER A 1 94 ? -13.673 6.266 4.226 1.00 96.06 94 SER A C 1
ATOM 772 O O . SER A 1 94 ? -13.785 7.445 4.549 1.00 96.06 94 SER A O 1
ATOM 774 N N . ASN A 1 95 ? -14.351 5.287 4.827 1.00 93.38 95 ASN A N 1
ATOM 775 C CA . ASN A 1 95 ? -15.204 5.490 6.003 1.00 93.38 95 ASN A CA 1
ATOM 776 C C . ASN A 1 95 ? -14.474 5.159 7.314 1.00 93.38 95 ASN A C 1
ATOM 778 O O . ASN A 1 95 ? -15.107 5.053 8.366 1.00 93.38 95 ASN A O 1
ATOM 782 N N . LEU A 1 96 ? -13.159 4.920 7.259 1.00 93.19 96 LEU A N 1
ATOM 783 C CA . LEU A 1 96 ? -12.382 4.653 8.461 1.00 93.19 96 LEU A CA 1
ATOM 784 C C . LEU A 1 96 ? -12.330 5.899 9.351 1.00 93.19 96 LEU A C 1
ATOM 786 O O . LEU A 1 96 ? -12.182 7.011 8.844 1.00 93.19 96 LEU A O 1
ATOM 790 N N . PRO A 1 97 ? -12.413 5.726 10.679 1.00 91.38 97 PRO A N 1
ATOM 791 C CA . PRO A 1 97 ? -12.236 6.839 11.593 1.00 91.38 97 PRO A CA 1
ATOM 792 C C . PRO A 1 97 ? -10.797 7.361 11.521 1.00 91.38 97 PRO A C 1
ATOM 794 O O . PRO A 1 97 ? -9.853 6.591 11.339 1.00 91.38 97 PRO A O 1
ATOM 797 N N . GLU A 1 98 ? -10.618 8.661 11.755 1.00 87.94 98 GLU A N 1
ATOM 798 C CA . GLU A 1 98 ? -9.284 9.277 11.819 1.00 87.94 98 GLU A CA 1
ATOM 799 C C . GLU A 1 98 ? -8.419 8.707 12.955 1.00 87.94 98 GLU A C 1
ATOM 801 O O . GLU A 1 98 ? -7.191 8.712 12.874 1.00 87.94 98 GLU A O 1
ATOM 806 N N . GLN A 1 99 ? -9.050 8.210 14.023 1.00 87.75 99 GLN A N 1
ATOM 807 C CA . GLN A 1 99 ? -8.373 7.654 15.191 1.00 87.75 99 GLN A CA 1
ATOM 808 C C . GLN A 1 99 ? -8.869 6.242 15.496 1.00 87.75 99 GLN A C 1
ATOM 810 O O . GLN A 1 99 ? -10.068 5.958 15.480 1.00 87.75 99 GLN A O 1
ATOM 815 N N . SER A 1 100 ? -7.937 5.352 15.837 1.00 85.44 100 SER A N 1
ATOM 816 C CA . SER A 1 100 ? -8.265 3.998 16.279 1.00 85.44 100 SER A CA 1
ATOM 817 C C . SER A 1 100 ? -8.875 4.009 17.684 1.00 85.44 100 SER A C 1
ATOM 819 O O . SER A 1 100 ? -8.283 4.568 18.606 1.00 85.44 100 SER A O 1
ATOM 821 N N . SER A 1 101 ? -9.988 3.305 17.887 1.00 88.31 101 SER A N 1
ATOM 822 C CA . SER A 1 101 ? -10.656 3.174 19.195 1.00 88.31 101 SER A CA 1
ATOM 823 C C . SER A 1 101 ? -10.244 1.925 19.994 1.00 88.31 101 SER A C 1
ATOM 825 O O . SER A 1 101 ? -10.652 1.753 21.140 1.00 88.31 101 SER A O 1
ATOM 827 N N . GLY A 1 102 ? -9.415 1.043 19.423 1.00 90.94 102 GLY A N 1
ATOM 828 C CA . GLY A 1 102 ? -9.103 -0.275 19.997 1.00 90.94 102 GLY A CA 1
ATOM 829 C C . GLY A 1 102 ? -8.108 -0.295 21.166 1.00 90.94 102 GLY A C 1
ATOM 830 O O . GLY A 1 102 ? -7.882 -1.359 21.739 1.00 90.94 102 GLY A O 1
ATOM 831 N N . ALA A 1 103 ? -7.506 0.841 21.534 1.00 92.50 103 ALA A N 1
ATOM 832 C CA . ALA A 1 103 ? -6.401 0.887 22.499 1.00 92.50 103 ALA A CA 1
ATOM 833 C C . ALA A 1 103 ? -6.765 0.310 23.882 1.00 92.50 103 ALA A C 1
ATOM 835 O O . ALA A 1 103 ? -5.993 -0.470 24.438 1.00 92.50 103 ALA A O 1
ATOM 836 N N . SER A 1 104 ? -7.952 0.631 24.411 1.00 94.75 104 SER A N 1
ATOM 837 C CA . SER A 1 104 ? -8.408 0.108 25.710 1.00 94.75 104 SER A CA 1
ATOM 838 C C . SER A 1 104 ? -8.610 -1.408 25.671 1.00 94.75 104 SER A C 1
ATOM 840 O O . SER A 1 104 ? -8.085 -2.125 26.516 1.00 94.75 104 SER A O 1
ATOM 842 N N . ALA A 1 105 ? -9.302 -1.919 24.648 1.00 95.19 105 ALA A N 1
ATOM 843 C CA . ALA A 1 105 ? -9.554 -3.353 24.509 1.00 95.19 105 ALA A CA 1
ATOM 844 C C . ALA A 1 105 ? -8.254 -4.155 24.316 1.00 95.19 105 ALA A C 1
ATOM 846 O O . ALA A 1 105 ? -8.111 -5.259 24.849 1.00 95.19 105 ALA A O 1
ATOM 847 N N . LEU A 1 106 ? -7.285 -3.590 23.586 1.00 95.25 106 LEU A N 1
ATOM 848 C CA . LEU A 1 106 ? -5.955 -4.172 23.437 1.00 95.25 106 LEU A CA 1
ATOM 849 C C . LEU A 1 106 ? -5.215 -4.216 24.778 1.00 95.25 106 LEU A C 1
ATOM 851 O O . LEU A 1 106 ? -4.655 -5.255 25.124 1.00 95.25 106 LEU A O 1
ATOM 855 N N . ASN A 1 107 ? -5.242 -3.128 25.551 1.00 96.31 107 ASN A N 1
ATOM 856 C CA . ASN A 1 107 ? -4.667 -3.104 26.893 1.00 96.31 107 ASN A CA 1
ATOM 857 C C . ASN A 1 107 ? -5.272 -4.205 27.780 1.00 96.31 107 ASN A C 1
ATOM 859 O O . ASN A 1 107 ? -4.534 -4.985 28.381 1.00 96.31 107 ASN A O 1
ATOM 863 N N . ASP A 1 108 ? -6.598 -4.337 27.795 1.00 96.88 108 ASP A N 1
ATOM 864 C CA . ASP A 1 108 ? -7.291 -5.337 28.612 1.00 96.88 108 ASP A CA 1
ATOM 865 C C . ASP A 1 108 ? -6.953 -6.771 28.186 1.00 96.88 108 ASP A C 1
ATOM 867 O O . ASP A 1 108 ? -6.799 -7.668 29.020 1.00 96.88 108 ASP A O 1
ATOM 871 N N . LEU A 1 109 ? -6.805 -7.012 26.880 1.00 96.88 109 LEU A N 1
ATOM 872 C CA . LEU A 1 109 ? -6.316 -8.286 26.358 1.00 96.88 109 LEU A CA 1
ATOM 873 C C . LEU A 1 109 ? -4.896 -8.587 26.858 1.00 96.88 109 LEU A C 1
ATOM 875 O O . LEU A 1 109 ? -4.653 -9.679 27.373 1.00 96.88 109 LEU A O 1
ATOM 879 N N . LEU A 1 110 ? -3.975 -7.626 26.745 1.00 96.88 110 LEU A N 1
ATOM 880 C CA . LEU A 1 110 ? -2.580 -7.791 27.163 1.00 96.88 110 LEU A CA 1
ATOM 881 C C . LEU A 1 110 ? -2.457 -8.034 28.674 1.00 96.88 110 LEU A C 1
ATOM 883 O O . LEU A 1 110 ? -1.684 -8.899 29.091 1.00 96.88 110 LEU A O 1
ATOM 887 N N . VAL A 1 111 ? -3.241 -7.327 29.495 1.00 96.56 111 VAL A N 1
ATOM 888 C CA . VAL A 1 111 ? -3.296 -7.542 30.950 1.00 96.56 111 VAL A CA 1
ATOM 889 C C . VAL A 1 111 ? -3.771 -8.958 31.265 1.00 96.56 111 VAL A C 1
ATOM 891 O O . VAL A 1 111 ? -3.111 -9.662 32.030 1.00 96.56 111 VAL A O 1
ATOM 894 N N . ARG A 1 112 ? -4.871 -9.416 30.651 1.00 96.44 112 ARG A N 1
ATOM 895 C CA . ARG A 1 112 ? -5.398 -10.773 30.880 1.00 96.44 112 ARG A CA 1
ATOM 896 C C . ARG A 1 112 ? -4.391 -11.860 30.512 1.00 96.44 112 ARG A C 1
ATOM 898 O O . ARG A 1 112 ? -4.202 -12.787 31.297 1.00 96.44 112 ARG A O 1
ATOM 905 N N . LEU A 1 113 ? -3.734 -11.741 29.357 1.00 96.62 113 LEU A N 1
ATOM 906 C CA . LEU A 1 113 ? -2.703 -12.692 28.926 1.00 96.62 113 LEU A CA 1
ATOM 907 C C . LEU A 1 113 ? -1.532 -12.722 29.916 1.00 96.62 113 LEU A C 1
ATOM 909 O O . LEU A 1 113 ? -1.158 -13.788 30.396 1.00 96.62 113 LEU A O 1
ATOM 913 N N . ARG A 1 114 ? -1.031 -11.549 30.321 1.00 95.75 114 ARG A N 1
ATOM 914 C CA . ARG A 1 114 ? 0.070 -11.445 31.288 1.00 95.75 114 ARG A CA 1
ATOM 915 C C . ARG A 1 114 ? -0.277 -12.026 32.662 1.00 95.75 114 ARG A C 1
ATOM 917 O O . ARG A 1 114 ? 0.593 -12.607 33.305 1.00 95.75 114 ARG A O 1
ATOM 924 N N . MET A 1 115 ? -1.507 -11.844 33.140 1.00 94.56 115 MET A N 1
ATOM 925 C CA . MET A 1 115 ? -1.934 -12.394 34.433 1.00 94.56 115 MET A CA 1
ATOM 926 C C . MET A 1 115 ? -2.107 -13.915 34.382 1.00 94.56 115 MET A C 1
ATOM 928 O O . MET A 1 115 ? -1.778 -14.588 35.356 1.00 94.56 115 MET A O 1
ATOM 932 N N . ARG A 1 116 ? -2.549 -14.468 33.245 1.00 91.62 116 ARG A N 1
ATOM 933 C CA . ARG A 1 116 ? -2.650 -15.920 33.036 1.00 91.62 116 ARG A CA 1
ATOM 934 C C . ARG A 1 116 ? -1.285 -16.607 33.099 1.00 91.62 116 ARG A C 1
ATOM 936 O O . ARG A 1 116 ? -1.165 -17.625 33.770 1.00 91.62 116 ARG A O 1
ATOM 943 N N . ASP A 1 117 ? -0.263 -16.013 32.488 1.00 83.50 117 ASP A N 1
ATOM 944 C CA . ASP A 1 117 ? 1.104 -16.557 32.503 1.00 83.50 117 ASP A CA 1
ATOM 945 C C . ASP A 1 117 ? 1.753 -16.518 33.899 1.00 83.50 117 ASP A C 1
ATOM 947 O O . ASP A 1 117 ? 2.670 -17.284 34.180 1.00 83.50 117 ASP A O 1
ATOM 951 N N . ARG A 1 118 ? 1.276 -15.648 34.800 1.00 75.75 118 ARG A N 1
ATOM 952 C CA . ARG A 1 118 ? 1.774 -15.540 36.185 1.00 75.75 118 ARG A CA 1
ATOM 953 C C . ARG A 1 118 ? 1.059 -16.448 37.187 1.00 75.75 118 ARG A C 1
ATOM 955 O O . ARG A 1 118 ? 1.586 -16.647 38.273 1.00 75.75 118 ARG A O 1
ATOM 962 N N . GLY A 1 119 ? -0.125 -16.959 36.851 1.00 61.16 119 GLY A N 1
ATOM 963 C CA . GLY A 1 119 ? -0.913 -17.855 37.709 1.00 61.16 119 GLY A CA 1
ATOM 964 C C . GLY A 1 119 ? -0.703 -19.348 37.432 1.00 61.16 119 GLY A C 1
ATOM 965 O O . GLY A 1 119 ? -1.409 -20.164 38.011 1.00 61.16 119 GLY A O 1
ATOM 966 N N . GLY A 1 120 ? 0.209 -19.697 36.517 1.00 57.28 120 GLY A N 1
ATOM 967 C CA . GLY A 1 120 ? 0.537 -21.074 36.127 1.00 57.28 120 GLY A CA 1
ATOM 968 C C . GLY A 1 120 ? 1.811 -21.641 36.765 1.00 57.28 120 GLY A C 1
ATOM 969 O O . GLY A 1 120 ? 2.417 -22.525 36.166 1.00 57.28 120 GLY A O 1
ATOM 970 N N . ALA A 1 121 ? 2.228 -21.115 37.922 1.00 46.75 121 ALA A N 1
ATOM 971 C CA . ALA A 1 121 ? 3.323 -21.647 38.739 1.00 46.75 121 ALA A CA 1
ATOM 972 C C . ALA A 1 121 ? 2.773 -22.300 40.011 1.00 46.75 121 ALA A C 1
ATOM 974 O O . ALA A 1 121 ? 1.870 -21.688 40.626 1.00 46.75 121 ALA A O 1
#

pLDDT: mean 84.81, std 15.9, range [46.72, 98.19]

Sequence (121 aa):
TQGKLFQKDDPPRVKPLLYVYRVLLTGIHLMRTGEVQANLVHLNEAFRLPYLPDLIERKISGTEKGTLDQAGFSFHEREYERLRTELEEAFGRSNLPEQSSGASALNDLLVRLRMRDRGGA